Protein AF-A0A832U6X0-F1 (afdb_monomer_lite)

Secondary structure (DSSP, 8-state):
-HHHHHHHHHHHHHHHHHHHHHHHHHHHHHTTSEEESHHHHHHHHHTT-EEEEEEEGGGTTSHHHHHHHHHHHHTTPEEEEEPTTSHHHHHHHTTTSEEEEESS--TT-

Foldseek 3Di:
DPPVVVVVVVVVVLLVVLLVVLVVQVVCVVVLQKDADQVVLVVLLVVLFFAAKEAEPVCCPPPSVVVSVVSCVVSVHHYHYHYCPDDSQVVNVVRPGMMTGTNDHDPVD

Radius of gyration: 14.6 Å; chains: 1; bounding box: 43×24×40 Å

pLDDT: mean 92.9, std 6.37, range [59.56, 98.0]

Structure (mmCIF, N/CA/C/O backbone):
data_AF-A0A832U6X0-F1
#
_entry.id   AF-A0A832U6X0-F1
#
loop_
_atom_site.group_PDB
_atom_site.id
_atom_site.type_symbol
_atom_site.label_atom_id
_atom_site.label_alt_id
_atom_site.label_comp_id
_atom_site.label_asym_id
_atom_site.label_entity_id
_atom_site.label_seq_id
_atom_site.pdbx_PDB_ins_code
_atom_site.Cartn_x
_atom_site.Cartn_y
_atom_site.Cartn_z
_atom_site.occupancy
_atom_site.B_iso_or_equiv
_atom_site.auth_seq_id
_atom_site.auth_comp_id
_atom_site.auth_asym_id
_atom_site.auth_atom_id
_atom_site.pdbx_PDB_model_num
ATOM 1 N N . VAL A 1 1 ? 26.312 -11.778 -25.727 1.00 59.56 1 VAL A N 1
ATOM 2 C CA . VAL A 1 1 ? 25.120 -11.155 -26.362 1.00 59.56 1 VAL A CA 1
ATOM 3 C C . VAL A 1 1 ? 23.787 -11.534 -25.691 1.00 59.56 1 VAL A C 1
ATOM 5 O O . VAL A 1 1 ? 22.930 -10.674 -25.597 1.00 59.56 1 VAL A O 1
ATOM 8 N N . LYS A 1 2 ? 23.588 -12.754 -25.153 1.00 65.06 2 LYS A N 1
ATOM 9 C CA . LYS A 1 2 ? 22.274 -13.199 -24.621 1.00 65.06 2 LYS A CA 1
ATOM 10 C C . LYS A 1 2 ? 21.839 -12.643 -23.243 1.00 65.06 2 LYS A C 1
ATOM 12 O O . LYS A 1 2 ? 20.649 -12.657 -22.959 1.00 65.06 2 LYS A O 1
ATOM 17 N N . ARG A 1 3 ? 22.757 -12.148 -22.395 1.00 73.81 3 ARG A N 1
ATOM 18 C CA . ARG A 1 3 ? 22.438 -11.748 -21.003 1.00 73.81 3 ARG A CA 1
ATOM 19 C C . ARG A 1 3 ? 21.609 -10.458 -20.900 1.00 73.81 3 ARG A C 1
ATOM 21 O O . ARG A 1 3 ? 20.613 -10.444 -20.191 1.00 73.81 3 ARG A O 1
ATOM 28 N N . GLY A 1 4 ? 21.949 -9.430 -21.682 1.00 82.38 4 GLY A N 1
ATOM 29 C CA . GLY A 1 4 ? 21.280 -8.123 -21.600 1.00 82.38 4 GLY A CA 1
ATOM 30 C C . GLY A 1 4 ? 19.815 -8.125 -22.055 1.00 82.38 4 GLY A C 1
ATOM 31 O O . GLY A 1 4 ? 19.003 -7.377 -21.524 1.00 82.38 4 GLY A O 1
ATOM 32 N N . ILE A 1 5 ? 19.446 -8.997 -23.001 1.00 88.25 5 ILE A N 1
ATOM 33 C CA . ILE A 1 5 ? 18.050 -9.140 -23.453 1.00 88.25 5 ILE A CA 1
ATOM 34 C C . ILE A 1 5 ? 17.198 -9.786 -22.353 1.00 88.25 5 ILE A C 1
ATOM 36 O O . ILE A 1 5 ? 16.073 -9.356 -22.115 1.00 88.25 5 ILE A O 1
ATOM 40 N N . LEU A 1 6 ? 17.749 -10.789 -21.660 1.00 88.00 6 LEU A N 1
ATOM 41 C CA . LEU A 1 6 ? 17.066 -11.456 -20.554 1.00 88.00 6 LEU A CA 1
ATOM 42 C C . LEU A 1 6 ? 16.876 -10.514 -19.358 1.00 88.00 6 LEU A C 1
ATOM 44 O O . LEU A 1 6 ? 15.777 -10.438 -18.818 1.00 88.00 6 LEU A O 1
ATOM 48 N N . GLU A 1 7 ? 17.921 -9.773 -18.980 1.00 86.88 7 GLU A N 1
ATOM 49 C CA . GLU A 1 7 ? 17.862 -8.769 -17.907 1.00 86.88 7 GLU A CA 1
ATOM 50 C C . GLU A 1 7 ? 16.795 -7.702 -18.206 1.00 86.88 7 GLU A C 1
ATOM 52 O O . GLU A 1 7 ? 15.985 -7.370 -17.340 1.00 86.88 7 GLU A O 1
ATOM 57 N N . LYS A 1 8 ? 16.733 -7.218 -19.455 1.00 88.38 8 LYS A N 1
ATOM 58 C CA . LYS A 1 8 ? 15.710 -6.260 -19.885 1.00 88.38 8 LYS A CA 1
ATOM 59 C C . LYS A 1 8 ? 14.297 -6.847 -19.807 1.00 88.38 8 LYS A C 1
ATOM 61 O O . LYS A 1 8 ? 13.426 -6.225 -19.214 1.00 88.38 8 LYS A O 1
ATOM 66 N N . ALA A 1 9 ? 14.083 -8.054 -20.330 1.00 91.38 9 ALA A N 1
ATOM 67 C CA . ALA A 1 9 ? 12.770 -8.699 -20.303 1.00 91.38 9 ALA A CA 1
ATOM 68 C C . ALA A 1 9 ? 12.256 -8.931 -18.870 1.00 91.38 9 ALA A C 1
ATOM 70 O O . ALA A 1 9 ? 11.073 -8.745 -18.595 1.00 91.38 9 ALA A O 1
ATOM 71 N N . GLN A 1 10 ? 13.143 -9.297 -17.939 1.00 90.50 10 GLN A N 1
ATOM 72 C CA . GLN A 1 10 ? 12.787 -9.435 -16.523 1.00 90.50 10 GLN A CA 1
ATOM 73 C C . GLN A 1 10 ? 12.411 -8.095 -15.885 1.00 90.50 10 GLN A C 1
ATOM 75 O O . GLN A 1 10 ? 11.462 -8.039 -15.102 1.00 90.50 10 GLN A O 1
ATOM 80 N N . LYS A 1 11 ? 13.138 -7.020 -16.214 1.00 89.56 11 LYS A N 1
ATOM 81 C CA . LYS A 1 11 ? 12.813 -5.669 -15.745 1.00 89.56 11 LYS A CA 1
ATOM 82 C C . LYS A 1 11 ? 11.447 -5.221 -16.266 1.00 89.56 11 LYS A C 1
ATOM 84 O O . LYS A 1 11 ? 10.626 -4.774 -15.472 1.00 89.56 11 LYS A O 1
ATOM 89 N N . ASP A 1 12 ? 11.192 -5.397 -17.558 1.00 92.19 12 ASP A N 1
ATOM 90 C CA . ASP A 1 12 ? 9.925 -5.012 -18.187 1.00 92.19 12 ASP A CA 1
ATOM 91 C C . ASP A 1 12 ? 8.743 -5.782 -17.568 1.00 92.19 12 ASP A C 1
ATOM 93 O O . ASP A 1 12 ? 7.711 -5.189 -17.247 1.00 92.19 12 ASP A O 1
ATOM 97 N N . LEU A 1 13 ? 8.917 -7.084 -17.301 1.00 94.06 13 LEU A N 1
ATOM 98 C CA . LEU A 1 13 ? 7.918 -7.892 -16.597 1.00 94.06 13 LEU A CA 1
ATOM 99 C C . LEU A 1 13 ? 7.648 -7.364 -15.182 1.00 94.06 13 LEU A C 1
ATOM 101 O O . LEU A 1 13 ? 6.491 -7.239 -14.789 1.00 94.06 13 LEU A O 1
ATOM 105 N N . ARG A 1 14 ? 8.697 -7.035 -14.418 1.00 93.00 14 ARG A N 1
ATOM 106 C CA . ARG A 1 14 ? 8.549 -6.496 -13.059 1.00 93.00 14 ARG A CA 1
ATOM 107 C C . ARG A 1 14 ? 7.761 -5.186 -13.059 1.00 93.00 14 ARG A C 1
ATOM 109 O O . ARG A 1 14 ? 6.778 -5.081 -12.335 1.00 93.00 14 ARG A O 1
ATOM 116 N N . ILE A 1 15 ? 8.143 -4.236 -13.913 1.00 94.69 15 ILE A N 1
ATOM 117 C CA . ILE A 1 15 ? 7.456 -2.940 -14.038 1.00 94.69 15 ILE A CA 1
ATOM 118 C C . ILE A 1 15 ? 5.981 -3.152 -14.399 1.00 94.69 15 ILE A C 1
ATOM 120 O O . ILE A 1 15 ? 5.105 -2.475 -13.860 1.00 94.69 15 ILE A O 1
ATOM 124 N N . SER A 1 16 ? 5.686 -4.112 -15.279 1.00 95.88 16 SER A N 1
ATOM 125 C CA . SER A 1 16 ? 4.311 -4.449 -15.657 1.00 95.88 16 SER A CA 1
ATOM 126 C C . SER A 1 16 ? 3.492 -4.995 -14.479 1.00 95.88 16 SER A C 1
ATOM 128 O O . SER A 1 16 ? 2.349 -4.572 -14.287 1.00 95.88 16 SER A O 1
ATOM 130 N N . LEU A 1 17 ? 4.070 -5.874 -13.653 1.00 95.12 17 LEU A N 1
ATOM 131 C CA . LEU A 1 17 ? 3.415 -6.406 -12.452 1.00 95.12 17 LEU A CA 1
ATOM 132 C C . LEU A 1 17 ? 3.158 -5.314 -11.407 1.00 95.12 17 LEU A C 1
ATOM 134 O O . LEU A 1 17 ? 2.049 -5.222 -10.881 1.00 95.12 17 LEU A O 1
ATOM 138 N N . GLU A 1 18 ? 4.154 -4.468 -11.146 1.00 96.12 18 GLU A N 1
ATOM 139 C CA . GLU A 1 18 ? 4.044 -3.345 -10.210 1.00 96.12 18 GLU A CA 1
ATOM 140 C C . GLU A 1 18 ? 2.984 -2.335 -10.670 1.00 96.12 18 GLU A C 1
ATOM 142 O O . GLU A 1 18 ? 2.131 -1.920 -9.886 1.00 96.12 18 GLU A O 1
ATOM 147 N N . THR A 1 19 ? 2.971 -2.004 -11.964 1.00 96.25 19 THR A N 1
ATOM 148 C CA . THR A 1 19 ? 1.954 -1.124 -12.563 1.00 96.25 19 THR A CA 1
ATOM 149 C C . THR A 1 19 ? 0.556 -1.708 -12.405 1.00 96.25 19 THR A C 1
ATOM 151 O O . THR A 1 19 ? -0.341 -1.020 -11.925 1.00 96.25 19 THR A O 1
ATOM 154 N N . SER A 1 20 ? 0.392 -2.997 -12.710 1.00 96.75 20 SER A N 1
ATOM 155 C CA . SER A 1 20 ? -0.896 -3.683 -12.575 1.00 96.75 20 SER A CA 1
ATOM 156 C C . SER A 1 20 ? -1.382 -3.710 -11.122 1.00 96.75 20 SER A C 1
ATOM 158 O O . SER A 1 20 ? -2.579 -3.614 -10.869 1.00 96.75 20 SER A O 1
ATOM 160 N N . ALA A 1 21 ? -0.477 -3.869 -10.149 1.00 97.12 21 ALA A N 1
ATOM 161 C CA . ALA A 1 21 ? -0.830 -3.839 -8.731 1.00 97.12 21 ALA A CA 1
ATOM 162 C C . ALA A 1 21 ? -1.333 -2.452 -8.311 1.00 97.12 21 ALA A C 1
ATOM 164 O O . ALA A 1 21 ? -2.379 -2.344 -7.671 1.00 97.12 21 ALA A O 1
ATOM 165 N N . VAL A 1 22 ? -0.628 -1.395 -8.721 1.00 97.25 22 VAL A N 1
ATOM 166 C CA . VAL A 1 22 ? -1.038 -0.014 -8.442 1.00 97.25 22 VAL A CA 1
ATOM 167 C C . VAL A 1 22 ? -2.388 0.293 -9.091 1.00 97.25 22 VAL A C 1
ATOM 169 O O . VAL A 1 22 ? -3.261 0.842 -8.431 1.00 97.25 22 VAL A O 1
ATOM 172 N N . GLU A 1 23 ? -2.619 -0.106 -10.340 1.00 97.00 23 GLU A N 1
ATOM 173 C CA . GLU A 1 23 ? -3.914 0.095 -11.006 1.00 97.00 23 GLU A CA 1
ATOM 174 C C . GLU A 1 23 ? -5.066 -0.587 -10.256 1.00 97.00 23 GLU A C 1
ATOM 176 O O . GLU A 1 23 ? -6.077 0.062 -9.984 1.00 97.00 23 GLU A O 1
ATOM 181 N N . ARG A 1 24 ? -4.882 -1.841 -9.814 1.00 97.38 24 ARG A N 1
ATOM 182 C CA . ARG A 1 24 ? -5.875 -2.535 -8.974 1.00 97.38 24 ARG A CA 1
ATOM 183 C C . ARG A 1 24 ? -6.156 -1.797 -7.668 1.00 97.38 24 ARG A C 1
ATOM 185 O O . ARG A 1 24 ? -7.309 -1.736 -7.252 1.00 97.38 24 ARG A O 1
ATOM 192 N N . LEU A 1 25 ? -5.134 -1.227 -7.027 1.00 97.56 25 LEU A N 1
ATOM 193 C CA . LEU A 1 25 ? -5.319 -0.424 -5.818 1.00 97.56 25 LEU A CA 1
ATOM 194 C C . LEU A 1 25 ? -6.189 0.809 -6.099 1.00 97.56 25 LEU A C 1
ATOM 196 O O . LEU A 1 25 ? -7.138 1.056 -5.360 1.00 97.56 25 LEU A O 1
ATOM 200 N N . PHE A 1 26 ? -5.900 1.564 -7.161 1.00 96.38 26 PHE A N 1
ATOM 201 C CA . PHE A 1 26 ? -6.684 2.752 -7.521 1.00 96.38 26 PHE A CA 1
ATOM 202 C C . PHE A 1 26 ? -8.135 2.401 -7.870 1.00 96.38 26 PHE A C 1
ATOM 204 O O . PHE A 1 26 ? -9.056 3.083 -7.419 1.00 96.38 26 PHE A O 1
ATOM 211 N N . GLU A 1 27 ? -8.360 1.315 -8.612 1.00 96.56 27 GLU A N 1
ATOM 212 C CA . GLU A 1 27 ? -9.712 0.800 -8.848 1.00 96.56 27 GLU A CA 1
ATOM 213 C C . GLU A 1 27 ? -10.412 0.397 -7.546 1.00 96.56 27 GLU A C 1
ATOM 215 O O . GLU A 1 27 ? -11.595 0.689 -7.365 1.00 96.56 27 GLU A O 1
ATOM 220 N N . GLY A 1 28 ? -9.682 -0.252 -6.636 1.00 95.69 28 GLY A N 1
ATOM 221 C CA . GLY A 1 28 ? -10.172 -0.637 -5.319 1.00 95.69 28 GLY A CA 1
ATOM 222 C C . GLY A 1 28 ? -10.609 0.573 -4.502 1.00 95.69 28 GLY A C 1
ATOM 223 O O . GLY A 1 28 ? -11.711 0.570 -3.963 1.00 95.69 28 GLY A O 1
ATOM 224 N N . ILE A 1 29 ? -9.811 1.642 -4.472 1.00 94.81 29 ILE A N 1
ATOM 225 C CA . ILE A 1 29 ? -10.153 2.892 -3.775 1.00 94.81 29 ILE A CA 1
ATOM 226 C C . ILE A 1 29 ? -11.476 3.464 -4.302 1.00 94.81 29 ILE A C 1
ATOM 228 O O . ILE A 1 29 ? -12.360 3.787 -3.516 1.00 94.81 29 ILE A O 1
ATOM 232 N N . ILE A 1 30 ? -11.668 3.512 -5.624 1.00 94.69 30 ILE A N 1
ATOM 233 C CA . ILE A 1 30 ? -12.916 4.007 -6.236 1.00 94.69 30 ILE A CA 1
ATOM 234 C C . ILE A 1 30 ? -14.129 3.145 -5.834 1.00 94.69 30 ILE A C 1
ATOM 236 O O . ILE A 1 30 ? -15.245 3.650 -5.722 1.00 94.69 30 ILE A O 1
ATOM 240 N N . LYS 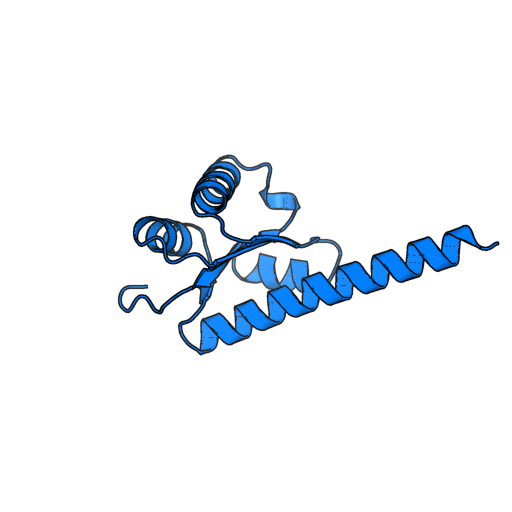A 1 31 ? -13.923 1.842 -5.614 1.00 94.19 31 LYS A N 1
ATOM 241 C CA . LYS A 1 31 ? -14.968 0.880 -5.228 1.00 94.19 31 LYS A CA 1
ATOM 242 C C . LYS A 1 31 ? -15.152 0.741 -3.709 1.00 94.19 31 LYS A C 1
ATOM 244 O O . LYS A 1 31 ? -15.976 -0.080 -3.291 1.00 94.19 31 LYS A O 1
ATOM 249 N N . ASN A 1 32 ? -14.433 1.517 -2.891 1.00 92.81 32 ASN A N 1
ATOM 250 C CA . ASN A 1 32 ? -14.340 1.358 -1.429 1.00 92.81 32 ASN A CA 1
ATOM 251 C C . ASN A 1 32 ? -13.836 -0.037 -0.999 1.00 92.81 32 ASN A C 1
ATO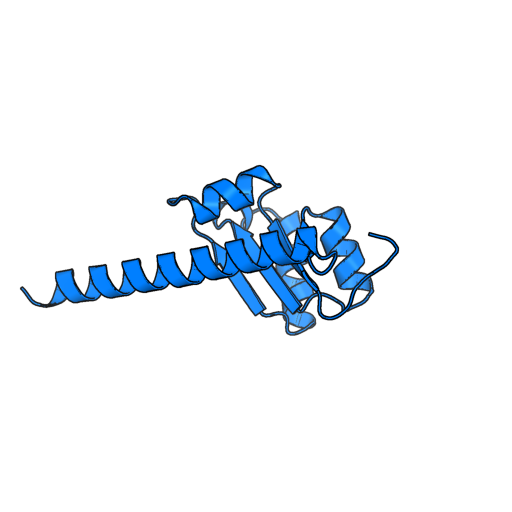M 253 O O . ASN A 1 32 ? -14.261 -0.600 0.007 1.00 92.81 32 ASN A O 1
ATOM 257 N N . GLU A 1 33 ? -12.958 -0.624 -1.807 1.00 95.88 33 GLU A N 1
ATOM 258 C CA . GLU A 1 33 ? -12.280 -1.912 -1.597 1.00 95.88 33 GLU A CA 1
ATOM 259 C C . GLU A 1 33 ? -10.770 -1.729 -1.388 1.00 95.88 33 GLU A C 1
ATOM 261 O O . GLU A 1 33 ? -10.034 -2.699 -1.236 1.00 95.88 33 GLU A O 1
ATOM 266 N N . GLY A 1 34 ? -10.289 -0.487 -1.383 1.00 96.44 34 GLY A N 1
ATOM 267 C CA . GLY A 1 34 ? -8.900 -0.141 -1.131 1.00 96.44 34 GLY A CA 1
ATOM 268 C C . GLY A 1 34 ? -8.796 1.146 -0.328 1.00 96.44 34 GLY A C 1
ATOM 269 O O . GLY A 1 34 ? -9.674 2.003 -0.393 1.00 96.44 34 GLY A O 1
ATOM 270 N N . VAL A 1 35 ? -7.715 1.272 0.429 1.00 96.69 35 VAL A N 1
ATOM 271 C CA . VAL A 1 35 ? -7.424 2.423 1.288 1.00 96.69 35 VAL A CA 1
ATOM 272 C C . VAL A 1 35 ? -5.982 2.869 1.095 1.00 96.69 35 VAL A C 1
ATOM 274 O O . VAL A 1 35 ? -5.132 2.088 0.666 1.00 96.69 35 VAL A O 1
ATOM 277 N N . TYR A 1 36 ? -5.692 4.128 1.404 1.00 95.75 36 TYR A N 1
ATOM 278 C CA . TYR A 1 36 ? -4.352 4.696 1.285 1.00 95.75 36 TYR A CA 1
ATOM 279 C C . TYR A 1 36 ? -3.977 5.518 2.515 1.00 95.75 36 TYR A C 1
ATOM 281 O O . TYR A 1 36 ? -4.834 6.035 3.232 1.00 95.75 36 TYR A O 1
ATOM 289 N N . GLY A 1 37 ? -2.671 5.640 2.741 1.00 93.81 37 GLY A N 1
ATOM 290 C CA . GLY A 1 37 ? -2.123 6.333 3.900 1.00 93.81 37 GLY A CA 1
ATOM 291 C C . GLY A 1 37 ? -2.147 5.503 5.186 1.00 93.81 37 GLY A C 1
ATOM 292 O O . GLY A 1 37 ? -2.912 4.557 5.353 1.00 93.81 37 GLY A O 1
ATOM 293 N N . ILE A 1 38 ? -1.278 5.886 6.118 1.00 93.50 38 ILE A N 1
ATOM 294 C CA . ILE A 1 38 ? -0.961 5.105 7.321 1.00 93.50 38 ILE A CA 1
ATOM 295 C C . ILE A 1 38 ? -2.193 4.843 8.190 1.00 93.50 38 ILE A C 1
ATOM 297 O O . ILE A 1 38 ? -2.527 3.690 8.432 1.00 93.50 38 ILE A O 1
ATOM 301 N N . LYS A 1 39 ? -2.921 5.894 8.585 1.00 93.25 39 LYS A N 1
ATOM 302 C CA . LYS A 1 39 ? -4.047 5.777 9.530 1.00 93.25 39 LYS A CA 1
ATOM 303 C C . LYS A 1 39 ? -5.149 4.833 9.046 1.00 93.25 39 LYS A C 1
ATOM 305 O O . LYS A 1 39 ? -5.685 4.051 9.825 1.00 93.25 39 LYS A O 1
ATOM 310 N N . ALA A 1 40 ? -5.500 4.915 7.761 1.00 94.62 40 ALA A N 1
ATOM 311 C CA . ALA A 1 40 ? -6.545 4.075 7.185 1.00 94.62 40 ALA A CA 1
ATOM 312 C C . ALA A 1 40 ? -6.104 2.605 7.118 1.00 94.62 40 ALA A C 1
ATOM 314 O O . ALA A 1 40 ? -6.896 1.705 7.389 1.00 94.62 40 ALA A O 1
ATOM 315 N N . ILE A 1 41 ? -4.826 2.364 6.809 1.00 95.75 41 ILE A N 1
ATOM 316 C CA . ILE A 1 41 ? -4.249 1.018 6.760 1.00 95.75 41 ILE A CA 1
ATOM 317 C C . ILE A 1 41 ? -4.114 0.424 8.162 1.00 95.75 41 ILE A C 1
ATOM 319 O O . ILE A 1 41 ? -4.438 -0.743 8.345 1.00 95.75 41 ILE A O 1
ATOM 323 N N . GLU A 1 42 ? -3.689 1.202 9.158 1.00 95.19 42 GLU A N 1
ATOM 324 C CA . GLU A 1 42 ? -3.636 0.757 10.555 1.00 95.19 42 GLU A CA 1
ATOM 325 C C . GLU A 1 42 ? -5.008 0.295 11.036 1.00 95.19 42 GLU A C 1
ATOM 327 O O . GLU A 1 42 ? -5.139 -0.822 11.531 1.00 95.19 42 GLU A O 1
ATOM 332 N N . LYS A 1 43 ? -6.050 1.094 10.791 1.00 95.00 43 LYS A N 1
ATOM 333 C CA . LYS A 1 43 ? -7.417 0.691 11.114 1.00 95.00 43 LYS A CA 1
ATOM 334 C C . LYS A 1 43 ? -7.827 -0.553 10.317 1.00 95.00 43 LYS A C 1
ATOM 336 O O . LYS A 1 43 ? -8.343 -1.496 10.900 1.00 95.00 43 LYS A O 1
ATOM 341 N N . ALA A 1 44 ? -7.535 -0.642 9.018 1.00 95.94 44 ALA A N 1
ATOM 342 C CA . ALA A 1 44 ? -7.810 -1.857 8.241 1.00 95.94 44 ALA A CA 1
ATOM 343 C C . ALA A 1 44 ? -7.088 -3.111 8.781 1.00 95.94 44 ALA A C 1
ATOM 345 O O . ALA A 1 44 ? -7.650 -4.211 8.738 1.00 95.94 44 ALA A O 1
ATOM 346 N N . LEU A 1 45 ? -5.871 -2.957 9.312 1.00 95.12 45 LEU A N 1
ATOM 347 C CA . LEU A 1 45 ? -5.139 -4.016 10.001 1.00 95.12 45 LEU A CA 1
ATOM 348 C C . LEU A 1 45 ? -5.833 -4.416 11.305 1.00 95.12 45 LEU A C 1
ATOM 350 O O . LEU A 1 45 ? -5.931 -5.608 11.572 1.00 95.12 45 LEU A O 1
ATOM 354 N N . GLU A 1 46 ? -6.377 -3.485 12.088 1.00 94.19 46 GLU A N 1
ATOM 355 C CA . GLU A 1 46 ? -7.136 -3.825 13.305 1.00 94.19 46 GLU A CA 1
ATOM 356 C C . GLU A 1 46 ? -8.334 -4.746 13.014 1.00 94.19 46 GLU A C 1
ATOM 358 O O . GLU A 1 46 ? -8.595 -5.676 13.776 1.00 94.19 46 GLU A O 1
ATOM 363 N N . TYR A 1 47 ? -9.008 -4.567 11.872 1.00 93.25 47 TYR A N 1
ATOM 364 C CA . 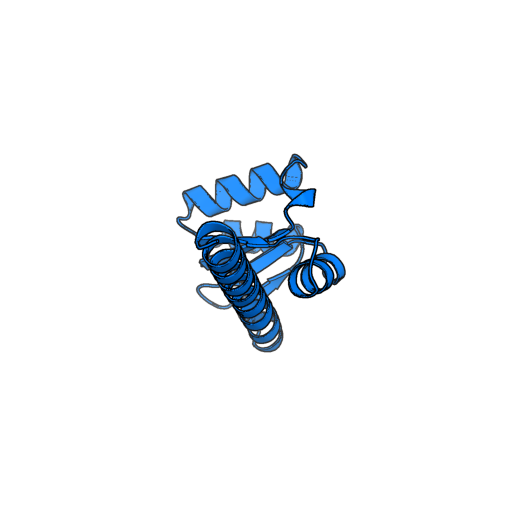TYR A 1 47 ? -10.095 -5.457 11.429 1.00 93.25 47 TYR A CA 1
ATOM 365 C C . TYR A 1 47 ? -9.613 -6.751 10.756 1.00 93.25 47 TYR A C 1
ATOM 367 O O . TYR A 1 47 ? -10.429 -7.601 10.400 1.00 93.25 47 TYR A O 1
ATOM 375 N N . GLY A 1 48 ? -8.309 -6.918 10.524 1.00 94.06 48 GLY A N 1
ATOM 376 C CA . GLY A 1 48 ? -7.784 -8.046 9.754 1.00 94.06 48 GLY A CA 1
ATOM 377 C C . GLY A 1 48 ? -8.189 -8.011 8.276 1.00 94.06 48 GLY A C 1
ATOM 378 O O . GLY A 1 48 ? -8.244 -9.053 7.615 1.00 94.06 48 GLY A O 1
ATOM 379 N N . ALA A 1 49 ? -8.518 -6.829 7.752 1.00 95.62 49 ALA A N 1
ATOM 380 C CA . ALA A 1 49 ? -9.103 -6.669 6.429 1.00 95.62 49 ALA A CA 1
ATOM 381 C C . ALA A 1 49 ? -8.059 -6.514 5.319 1.00 95.62 49 ALA A C 1
ATOM 383 O O . ALA A 1 49 ? -8.436 -6.516 4.157 1.00 95.62 49 ALA A O 1
ATOM 384 N N . VAL A 1 50 ? -6.765 -6.388 5.617 1.00 97.38 50 VAL A N 1
ATOM 385 C CA . VAL A 1 50 ? -5.746 -6.148 4.581 1.00 97.38 50 VAL A CA 1
ATOM 386 C C . VAL A 1 50 ? -5.459 -7.426 3.783 1.00 97.38 50 VAL A C 1
ATOM 388 O O . VAL A 1 50 ? -5.003 -8.426 4.332 1.00 97.38 50 VAL A O 1
ATOM 391 N N . ASN A 1 51 ? -5.723 -7.398 2.473 1.00 97.12 51 ASN A N 1
ATOM 392 C CA . ASN A 1 51 ? -5.434 -8.493 1.542 1.00 97.12 51 ASN A CA 1
ATOM 393 C C . ASN A 1 51 ? -4.069 -8.330 0.864 1.00 97.12 51 ASN A C 1
ATOM 395 O O . ASN A 1 51 ? -3.244 -9.243 0.875 1.00 97.12 51 ASN A O 1
ATOM 399 N N . GLU A 1 52 ? -3.839 -7.158 0.276 1.00 97.81 52 GLU A N 1
ATOM 400 C CA . GLU A 1 52 ? -2.589 -6.795 -0.394 1.00 97.81 52 GLU A CA 1
ATOM 401 C C . GLU A 1 52 ? -2.129 -5.444 0.151 1.00 97.81 52 GLU A C 1
ATOM 403 O O . GLU A 1 52 ? -2.933 -4.519 0.226 1.00 97.81 52 GLU A O 1
ATOM 408 N N . LEU A 1 53 ? -0.853 -5.317 0.510 1.00 97.88 53 LEU A N 1
ATOM 409 C CA . LEU A 1 53 ? -0.217 -4.052 0.867 1.00 97.88 53 LEU A CA 1
ATOM 410 C C . LEU A 1 53 ? 0.714 -3.638 -0.269 1.00 97.88 53 LEU A C 1
ATOM 412 O O . LEU A 1 53 ? 1.523 -4.438 -0.734 1.00 97.88 53 LEU A O 1
ATOM 416 N N . LEU A 1 54 ? 0.628 -2.387 -0.695 1.00 98.00 54 LEU A N 1
ATOM 417 C CA . LEU A 1 54 ? 1.519 -1.781 -1.668 1.00 98.00 54 LEU A CA 1
ATOM 418 C C . LEU A 1 54 ? 2.307 -0.676 -0.976 1.00 98.00 54 LEU A C 1
ATOM 420 O O . LEU A 1 54 ? 1.717 0.201 -0.347 1.00 98.00 54 LEU A O 1
ATOM 424 N N . ILE A 1 55 ? 3.628 -0.694 -1.115 1.00 97.25 55 ILE A N 1
ATOM 425 C CA . ILE A 1 55 ? 4.519 0.301 -0.515 1.00 97.25 55 ILE A CA 1
ATOM 426 C C . ILE A 1 55 ? 5.609 0.707 -1.501 1.00 97.25 55 ILE A C 1
ATOM 428 O O . ILE A 1 55 ? 6.179 -0.138 -2.190 1.00 97.25 55 ILE A O 1
ATOM 432 N N . VAL A 1 56 ? 5.919 2.003 -1.560 1.00 96.94 56 VAL A N 1
ATOM 433 C CA . VAL A 1 56 ? 7.052 2.485 -2.357 1.00 96.94 56 VAL A CA 1
ATOM 434 C C . VAL A 1 56 ? 8.370 2.153 -1.653 1.00 96.94 56 VAL A C 1
ATOM 436 O O . VAL A 1 56 ? 8.525 2.388 -0.453 1.00 96.94 56 VAL A O 1
ATOM 439 N N . ASP A 1 57 ? 9.336 1.639 -2.410 1.00 94.56 57 ASP A N 1
ATOM 440 C CA . ASP A 1 57 ? 10.653 1.204 -1.931 1.00 94.56 57 ASP A CA 1
ATOM 441 C C . ASP A 1 57 ? 11.365 2.201 -0.994 1.00 94.56 57 ASP A C 1
ATOM 443 O O . ASP A 1 57 ? 11.933 1.809 0.028 1.00 94.56 57 ASP A O 1
ATOM 447 N N . GLN A 1 58 ? 11.293 3.498 -1.289 1.00 91.94 58 GLN A N 1
ATOM 448 C CA . GLN A 1 58 ? 11.908 4.551 -0.481 1.00 91.94 58 GLN A CA 1
ATOM 449 C C . GLN A 1 58 ? 11.346 4.663 0.947 1.00 91.94 58 GLN A C 1
ATOM 451 O O . GLN A 1 58 ? 12.055 5.135 1.840 1.00 91.94 58 GLN A O 1
ATOM 456 N N . PHE A 1 59 ? 10.104 4.224 1.184 1.00 90.88 59 PHE A N 1
ATOM 457 C CA . PHE A 1 59 ? 9.443 4.324 2.487 1.00 90.88 59 PHE A CA 1
ATOM 458 C C . PHE A 1 59 ? 9.640 3.099 3.375 1.00 90.88 59 PHE A C 1
ATOM 460 O O . PHE A 1 59 ? 9.477 3.223 4.583 1.00 90.88 59 PHE A O 1
ATOM 467 N N . LEU A 1 60 ? 10.107 1.967 2.836 1.00 88.12 60 LEU A N 1
ATOM 468 C CA . LEU A 1 60 ? 10.371 0.746 3.615 1.00 88.12 60 LEU A CA 1
ATOM 469 C C . LEU A 1 60 ? 11.314 0.954 4.807 1.00 88.12 60 LEU A C 1
ATOM 471 O O . LEU A 1 60 ? 11.233 0.224 5.783 1.00 88.12 60 LEU A O 1
ATOM 475 N N . ARG A 1 61 ? 12.231 1.924 4.720 1.00 85.88 61 ARG A N 1
ATOM 476 C CA . ARG A 1 61 ? 13.237 2.194 5.764 1.00 85.88 61 ARG A CA 1
ATOM 477 C C . ARG A 1 61 ? 12.739 3.098 6.891 1.00 85.88 61 ARG A C 1
ATOM 479 O O . ARG A 1 61 ? 13.499 3.395 7.807 1.00 85.88 61 ARG A O 1
ATOM 486 N N . LYS A 1 62 ? 11.511 3.603 6.799 1.00 91.50 62 LYS A N 1
ATOM 487 C CA . LYS A 1 62 ? 10.910 4.438 7.838 1.00 91.50 62 LYS A CA 1
ATOM 488 C C . LYS A 1 62 ? 10.197 3.542 8.847 1.00 91.50 62 LYS A C 1
ATOM 490 O O . LYS A 1 62 ? 9.392 2.705 8.450 1.00 91.50 62 LYS A O 1
ATOM 495 N N . THR A 1 63 ? 10.441 3.776 10.135 1.00 90.19 63 THR A N 1
ATOM 496 C CA . THR A 1 63 ? 9.924 2.953 11.243 1.00 90.19 63 THR A CA 1
ATOM 497 C C . THR A 1 63 ? 8.410 2.733 11.176 1.00 90.19 63 THR A C 1
ATOM 499 O O . THR A 1 63 ? 7.950 1.606 11.300 1.00 90.19 63 THR A O 1
ATOM 502 N N . GLU A 1 64 ? 7.633 3.781 10.885 1.00 89.25 64 GLU A N 1
ATOM 503 C CA . GLU A 1 64 ? 6.166 3.693 10.775 1.00 89.25 64 GLU A CA 1
ATOM 504 C C . GLU A 1 64 ? 5.702 2.710 9.676 1.00 89.25 64 GLU A C 1
ATOM 506 O O . GLU A 1 64 ? 4.745 1.961 9.856 1.00 89.25 64 GLU A O 1
ATOM 511 N N . PHE A 1 65 ? 6.408 2.657 8.544 1.00 92.38 65 PHE A N 1
ATOM 512 C CA . PHE A 1 65 ? 6.072 1.773 7.427 1.00 92.38 65 PHE A CA 1
ATOM 513 C C . PHE A 1 65 ? 6.553 0.339 7.670 1.00 92.38 65 PHE A C 1
ATOM 515 O O . PHE A 1 65 ? 5.918 -0.612 7.209 1.00 92.38 65 PHE A O 1
ATOM 522 N N . GLU A 1 66 ? 7.663 0.178 8.389 1.00 93.19 66 GLU A N 1
ATOM 523 C CA . GLU A 1 66 ? 8.197 -1.122 8.793 1.00 93.19 66 GLU A CA 1
ATOM 524 C C . GLU A 1 66 ? 7.208 -1.855 9.710 1.00 93.19 66 GLU A C 1
ATOM 526 O O . GLU A 1 66 ? 6.854 -3.002 9.434 1.00 93.19 66 GLU A O 1
ATOM 531 N N . GLU A 1 67 ? 6.659 -1.165 10.715 1.00 93.56 67 GLU A N 1
ATOM 532 C CA . GLU A 1 67 ? 5.648 -1.730 11.618 1.00 93.56 67 GLU A CA 1
ATOM 533 C C . GLU A 1 67 ? 4.377 -2.174 10.876 1.00 93.56 67 GLU A C 1
ATOM 535 O O . GLU A 1 67 ? 3.864 -3.270 11.111 1.00 93.56 67 GLU A O 1
ATOM 540 N N . ILE A 1 68 ? 3.871 -1.354 9.948 1.00 95.44 68 ILE A N 1
ATOM 541 C CA . ILE A 1 68 ? 2.696 -1.692 9.124 1.00 95.44 68 ILE A CA 1
ATOM 542 C C . ILE A 1 68 ? 2.981 -2.903 8.236 1.00 95.44 68 ILE A C 1
ATOM 544 O O . ILE A 1 68 ? 2.128 -3.783 8.081 1.00 95.44 68 ILE A O 1
ATOM 548 N N . THR A 1 69 ? 4.176 -2.956 7.646 1.00 95.12 69 THR A N 1
ATOM 549 C CA . THR A 1 69 ? 4.588 -4.059 6.773 1.00 95.12 69 THR A CA 1
ATOM 550 C C . THR A 1 69 ? 4.654 -5.369 7.551 1.00 95.12 69 THR A C 1
ATOM 552 O O . THR A 1 69 ? 4.170 -6.391 7.059 1.00 95.12 69 THR A O 1
ATOM 555 N N . GLU A 1 70 ? 5.191 -5.346 8.772 1.00 94.81 70 GLU A N 1
ATOM 556 C CA . GLU A 1 70 ? 5.283 -6.541 9.609 1.00 94.81 70 GLU A CA 1
ATOM 557 C C . GLU A 1 70 ? 3.904 -7.017 10.078 1.00 94.81 70 GLU A C 1
ATOM 559 O O . GLU A 1 70 ? 3.552 -8.174 9.857 1.00 94.81 70 GLU A O 1
ATOM 564 N N . LYS A 1 71 ? 3.046 -6.115 10.576 1.00 95.56 71 LYS A N 1
ATOM 565 C CA . LYS A 1 71 ? 1.648 -6.447 10.922 1.00 95.56 71 LYS A CA 1
ATOM 566 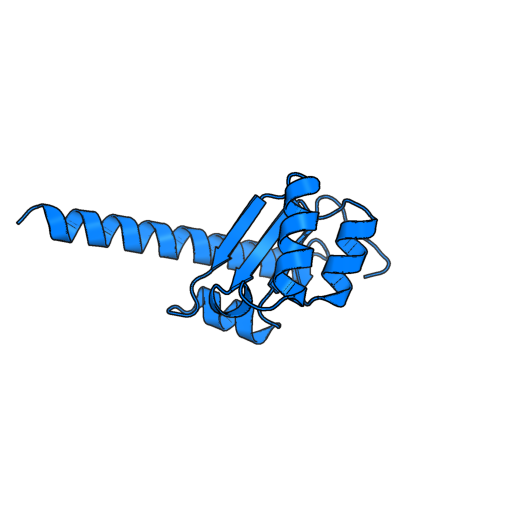C C . LYS A 1 71 ? 0.881 -7.032 9.730 1.00 95.56 71 LYS A C 1
ATOM 568 O O . LYS A 1 71 ? 0.129 -7.996 9.865 1.00 95.56 71 LYS A O 1
ATOM 573 N N . SER A 1 72 ? 1.090 -6.483 8.533 1.00 96.25 72 SER A N 1
ATOM 574 C CA . SER A 1 72 ? 0.478 -7.002 7.301 1.00 96.25 72 SER A CA 1
ATOM 575 C C . SER A 1 72 ? 0.968 -8.420 6.977 1.00 96.25 72 SER A C 1
ATOM 577 O O . SER A 1 72 ? 0.180 -9.276 6.566 1.00 96.25 72 SER A O 1
ATOM 579 N N . ARG A 1 73 ? 2.258 -8.702 7.202 1.00 94.44 73 ARG A N 1
ATOM 580 C CA . ARG A 1 73 ? 2.853 -10.034 7.027 1.00 94.44 73 ARG A CA 1
ATOM 581 C C . ARG A 1 73 ? 2.278 -11.046 8.014 1.00 94.44 73 ARG A C 1
ATOM 583 O O . ARG A 1 73 ? 1.937 -12.153 7.594 1.00 94.44 73 ARG A O 1
ATOM 590 N N . GLU A 1 74 ? 2.121 -10.673 9.282 1.00 95.25 74 GLU A N 1
ATOM 591 C CA . GLU A 1 74 ? 1.480 -11.511 10.308 1.00 95.25 74 GLU A CA 1
ATOM 592 C C . GLU A 1 74 ? 0.057 -11.915 9.897 1.00 95.25 74 GLU A C 1
ATOM 594 O O . GLU A 1 74 ? -0.361 -13.060 10.082 1.00 95.25 74 GLU A O 1
ATOM 599 N N . GLN A 1 75 ? -0.662 -11.007 9.232 1.00 93.75 75 GLN A N 1
ATOM 600 C CA . GLN A 1 75 ? -1.992 -11.264 8.680 1.00 93.75 75 GLN A CA 1
ATOM 601 C C . GLN A 1 75 ? -1.992 -12.016 7.350 1.00 93.75 75 GLN A C 1
ATOM 603 O O . GLN A 1 75 ? -3.062 -12.223 6.781 1.00 93.75 75 GLN A O 1
ATOM 608 N N . ARG A 1 76 ? -0.833 -12.453 6.845 1.00 94.75 76 ARG A N 1
ATOM 609 C CA . ARG A 1 76 ? -0.674 -13.126 5.544 1.00 94.75 76 ARG A CA 1
ATOM 610 C C . ARG A 1 76 ? -1.130 -12.273 4.357 1.00 94.75 76 ARG A C 1
ATOM 612 O O . ARG A 1 76 ? -1.609 -12.815 3.361 1.00 94.75 76 ARG A O 1
ATOM 619 N N . ALA A 1 77 ? -1.013 -10.951 4.461 1.00 96.75 77 ALA A N 1
ATOM 620 C CA . ALA A 1 77 ? -1.221 -10.077 3.317 1.00 96.75 77 ALA A CA 1
ATOM 621 C C . ALA A 1 77 ? -0.085 -10.243 2.297 1.00 96.75 77 ALA A C 1
ATOM 623 O O . ALA A 1 77 ? 1.070 -10.503 2.652 1.00 96.75 77 ALA A O 1
ATOM 624 N N . ILE A 1 78 ? -0.408 -10.073 1.017 1.00 96.38 78 ILE A N 1
ATOM 625 C CA . ILE A 1 78 ? 0.591 -10.043 -0.054 1.00 96.38 78 ILE A CA 1
ATOM 626 C C . ILE A 1 78 ? 1.237 -8.659 -0.054 1.00 96.38 78 ILE A C 1
ATOM 628 O O . ILE A 1 78 ? 0.537 -7.659 -0.178 1.00 96.38 78 ILE A O 1
ATOM 632 N N . ILE A 1 79 ? 2.561 -8.590 0.074 1.00 96.38 79 ILE A N 1
ATOM 633 C CA . ILE A 1 79 ? 3.290 -7.317 0.078 1.00 96.38 79 ILE A CA 1
ATOM 634 C C . ILE A 1 79 ? 3.898 -7.069 -1.304 1.00 96.38 79 ILE A C 1
ATOM 636 O O . ILE A 1 79 ? 4.729 -7.852 -1.767 1.00 96.38 79 ILE A O 1
ATOM 640 N N . HIS A 1 80 ? 3.523 -5.958 -1.931 1.00 96.62 80 HIS A N 1
ATOM 641 C CA . HIS A 1 80 ? 4.102 -5.464 -3.176 1.00 96.62 80 HIS A CA 1
ATOM 642 C C . HIS A 1 80 ? 4.986 -4.259 -2.883 1.00 96.62 80 HIS A C 1
ATOM 644 O O . HIS A 1 80 ? 4.522 -3.233 -2.385 1.00 96.62 80 HIS A O 1
ATOM 650 N N . VAL A 1 81 ? 6.265 -4.380 -3.222 1.00 95.81 81 VAL A N 1
ATOM 651 C CA . VAL A 1 81 ? 7.195 -3.253 -3.192 1.00 95.81 81 VAL A CA 1
ATOM 652 C C . VAL A 1 81 ? 7.214 -2.635 -4.579 1.00 95.81 81 VAL A C 1
ATOM 654 O O . VAL A 1 81 ? 7.531 -3.320 -5.547 1.00 95.81 81 VAL A O 1
ATOM 657 N N . ILE A 1 82 ? 6.855 -1.359 -4.658 1.00 97.00 82 ILE A N 1
ATOM 658 C CA . ILE A 1 82 ? 6.759 -0.608 -5.906 1.00 97.00 82 ILE A CA 1
ATOM 659 C C . ILE A 1 82 ? 7.976 0.303 -6.017 1.00 97.00 82 ILE A C 1
ATOM 661 O O . ILE A 1 82 ? 8.275 1.064 -5.094 1.00 97.00 82 ILE A O 1
ATOM 665 N N . SER A 1 83 ? 8.686 0.243 -7.138 1.00 95.25 83 SER A N 1
ATOM 666 C CA . SER A 1 83 ? 9.845 1.095 -7.355 1.00 95.25 83 SER A CA 1
ATOM 667 C C . SER A 1 83 ? 9.432 2.538 -7.629 1.00 95.25 83 SER A C 1
ATOM 669 O O . SER A 1 83 ? 8.615 2.818 -8.510 1.00 95.25 83 SER A O 1
ATOM 671 N N . SER A 1 84 ? 10.057 3.476 -6.918 1.00 93.38 84 SER A N 1
ATOM 672 C CA . SER A 1 84 ? 9.928 4.920 -7.169 1.00 93.38 84 SER A CA 1
ATOM 673 C C . SER A 1 84 ? 10.520 5.369 -8.519 1.00 93.38 84 SER A C 1
ATOM 675 O O . SER A 1 84 ? 10.265 6.487 -8.969 1.00 93.38 84 SER A O 1
ATOM 677 N N . GLU A 1 85 ? 11.267 4.504 -9.216 1.00 91.88 85 GLU A N 1
ATOM 678 C CA . GLU A 1 85 ? 11.947 4.839 -10.473 1.00 91.88 85 GLU A CA 1
ATOM 679 C C . GLU A 1 85 ? 11.008 4.940 -11.691 1.00 91.88 85 GLU A C 1
ATOM 681 O O . GLU A 1 85 ? 11.414 5.453 -12.738 1.00 91.88 85 GLU A O 1
ATOM 686 N N . HIS A 1 86 ? 9.758 4.478 -11.587 1.00 91.69 86 HIS A N 1
ATOM 687 C CA . HIS A 1 86 ? 8.788 4.512 -12.686 1.00 91.69 86 HIS A CA 1
ATOM 688 C C . HIS A 1 86 ? 7.417 5.053 -12.272 1.00 91.69 86 HIS A C 1
ATOM 690 O O . HIS A 1 86 ? 7.127 5.299 -11.102 1.00 91.69 86 HIS A O 1
ATOM 696 N N . ASP A 1 87 ? 6.546 5.238 -13.264 1.00 94.12 87 ASP A N 1
ATOM 697 C CA . ASP A 1 87 ? 5.289 5.974 -13.109 1.00 94.12 87 ASP A CA 1
ATOM 698 C C . ASP A 1 87 ? 4.352 5.371 -12.059 1.00 94.12 87 ASP A C 1
ATOM 700 O O . ASP A 1 87 ? 3.713 6.114 -11.319 1.00 94.12 87 ASP A O 1
ATOM 704 N N . ALA A 1 88 ? 4.292 4.040 -11.939 1.00 94.69 88 ALA A N 1
ATOM 705 C CA . ALA A 1 88 ? 3.483 3.394 -10.903 1.00 94.69 88 ALA A CA 1
ATOM 706 C C . ALA A 1 88 ? 3.924 3.774 -9.474 1.00 94.69 88 ALA A C 1
ATOM 708 O O . ALA A 1 88 ? 3.071 4.083 -8.642 1.00 94.69 88 ALA A O 1
ATOM 709 N N . GLY A 1 89 ? 5.233 3.836 -9.202 1.00 95.56 89 GLY A N 1
ATOM 710 C CA . GLY A 1 89 ? 5.749 4.290 -7.909 1.00 95.56 89 GLY A CA 1
ATOM 711 C C . GLY A 1 89 ? 5.438 5.755 -7.644 1.00 95.56 89 GLY A C 1
ATOM 712 O O . GLY A 1 89 ? 4.953 6.083 -6.566 1.00 95.56 89 GLY A O 1
ATOM 713 N N . LYS A 1 90 ? 5.605 6.623 -8.650 1.00 95.81 90 LYS A N 1
ATOM 714 C CA . LYS A 1 90 ? 5.251 8.051 -8.545 1.00 95.81 90 LYS A CA 1
ATOM 715 C C . LYS A 1 90 ? 3.760 8.269 -8.275 1.00 95.81 90 LYS A C 1
ATOM 717 O O . LYS A 1 90 ? 3.393 9.138 -7.489 1.00 95.81 90 LYS A O 1
ATOM 722 N N . LYS A 1 91 ? 2.884 7.474 -8.902 1.00 95.12 91 LYS A N 1
ATOM 723 C CA . LYS A 1 91 ? 1.435 7.508 -8.638 1.00 95.12 91 LYS A CA 1
ATOM 724 C C . LYS A 1 91 ? 1.121 7.118 -7.195 1.00 95.12 91 LYS A C 1
ATOM 726 O O . LYS A 1 91 ? 0.342 7.809 -6.545 1.00 95.12 91 LYS A O 1
ATOM 731 N N . LEU A 1 92 ? 1.728 6.037 -6.699 1.00 96.38 92 LEU A N 1
ATOM 732 C CA . LEU A 1 92 ? 1.535 5.588 -5.319 1.00 96.38 92 LEU A CA 1
ATOM 733 C C . LEU A 1 92 ? 2.097 6.602 -4.310 1.00 96.38 92 LEU A C 1
ATOM 735 O O . LEU A 1 92 ? 1.464 6.889 -3.298 1.00 96.38 92 LEU A O 1
ATOM 739 N N . GLU A 1 93 ? 3.250 7.200 -4.601 1.00 94.69 93 GLU A N 1
ATOM 740 C CA . GLU A 1 93 ? 3.835 8.285 -3.809 1.00 94.69 93 GLU A CA 1
ATOM 741 C C . GLU A 1 93 ? 2.895 9.493 -3.705 1.00 94.69 93 GLU A C 1
ATOM 743 O O . GLU A 1 93 ? 2.700 10.021 -2.610 1.00 94.69 93 GLU A O 1
ATOM 748 N N . GLY A 1 94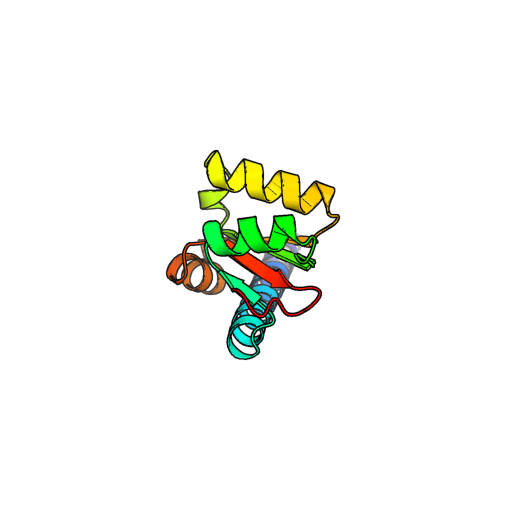 ? 2.237 9.869 -4.806 1.00 93.75 94 GLY A N 1
ATOM 749 C CA . GLY A 1 94 ? 1.283 10.980 -4.850 1.00 93.75 94 GLY A CA 1
ATOM 750 C C . GLY A 1 94 ? 0.073 10.838 -3.917 1.00 93.75 94 GLY A C 1
ATOM 751 O O . GLY A 1 94 ? -0.556 11.844 -3.596 1.00 93.75 94 GLY A O 1
ATOM 752 N N . ILE A 1 95 ? -0.234 9.624 -3.447 1.00 92.19 95 ILE A N 1
ATOM 753 C CA . ILE A 1 95 ? -1.309 9.347 -2.476 1.00 92.19 95 ILE A CA 1
ATOM 754 C C . ILE A 1 95 ? -0.776 8.972 -1.082 1.00 92.19 95 ILE A C 1
ATOM 756 O O . ILE A 1 95 ? -1.510 8.436 -0.257 1.00 92.19 95 ILE A O 1
ATOM 760 N N . GLY A 1 96 ? 0.500 9.253 -0.798 1.00 90.31 96 GLY A N 1
ATOM 761 C CA . GLY A 1 96 ? 1.123 9.008 0.508 1.00 90.31 96 GLY A CA 1
ATOM 762 C C . GLY A 1 96 ? 2.075 7.811 0.553 1.00 90.31 96 GLY A C 1
ATOM 763 O O . GLY A 1 96 ? 2.576 7.480 1.624 1.00 90.31 96 GLY A O 1
ATOM 764 N N . GLY A 1 97 ? 2.352 7.166 -0.585 1.00 93.56 97 GLY A N 1
ATOM 765 C CA . GLY A 1 97 ? 3.420 6.168 -0.704 1.00 93.56 97 GLY A CA 1
ATOM 766 C C . GLY A 1 97 ? 3.100 4.770 -0.191 1.00 93.56 97 GLY A C 1
ATOM 767 O O . GLY A 1 97 ? 3.957 3.887 -0.264 1.00 93.56 97 GLY A O 1
ATOM 768 N N . ILE A 1 98 ? 1.886 4.564 0.313 1.00 96.81 98 ILE A N 1
ATOM 769 C CA . ILE A 1 98 ? 1.400 3.280 0.800 1.00 96.81 98 ILE A CA 1
ATOM 770 C C . ILE A 1 98 ? -0.105 3.163 0.561 1.00 96.81 98 ILE A C 1
ATOM 772 O O . ILE A 1 98 ? -0.854 4.133 0.713 1.00 96.81 98 ILE A O 1
ATOM 776 N N . GLY A 1 99 ? -0.544 1.963 0.204 1.00 97.44 99 GLY A N 1
ATOM 777 C CA . GLY A 1 99 ? -1.951 1.624 0.053 1.00 97.44 99 GLY A CA 1
ATOM 778 C C . GLY A 1 99 ? -2.209 0.156 0.339 1.00 97.44 99 GLY A C 1
ATOM 779 O O . GLY A 1 99 ? -1.288 -0.658 0.334 1.00 97.44 99 GLY A O 1
ATOM 780 N N . ALA A 1 100 ? -3.464 -0.184 0.589 1.00 97.81 100 ALA A N 1
ATOM 781 C CA . ALA A 1 100 ? -3.889 -1.549 0.826 1.00 97.81 100 ALA A CA 1
ATOM 782 C C . ALA A 1 100 ? -5.177 -1.863 0.066 1.00 97.81 100 ALA A C 1
ATOM 784 O O . ALA A 1 100 ? -6.092 -1.044 0.020 1.00 97.81 100 ALA A O 1
ATOM 785 N N . ILE A 1 101 ? -5.255 -3.066 -0.494 1.00 97.75 101 ILE A N 1
ATOM 786 C CA . ILE A 1 101 ? -6.496 -3.654 -1.003 1.00 97.75 101 ILE A CA 1
ATOM 787 C C . ILE A 1 101 ? -7.097 -4.488 0.122 1.00 97.75 101 ILE A C 1
ATOM 789 O O . ILE A 1 101 ? -6.394 -5.269 0.770 1.00 97.75 101 ILE A O 1
ATOM 793 N N . LEU A 1 102 ? -8.393 -4.320 0.357 1.00 96.81 102 LEU A N 1
ATOM 794 C CA . LEU A 1 102 ? -9.114 -4.965 1.440 1.00 96.81 102 LEU A CA 1
ATOM 795 C C . LEU A 1 102 ? -9.719 -6.308 1.002 1.00 96.81 102 LEU A C 1
ATOM 797 O O . LEU A 1 102 ? -10.095 -6.509 -0.149 1.00 96.81 102 LEU A O 1
ATOM 801 N N . ARG A 1 103 ? -9.847 -7.235 1.951 1.00 94.44 103 ARG A N 1
ATOM 802 C CA . ARG A 1 103 ? -10.555 -8.519 1.823 1.00 94.44 103 ARG A C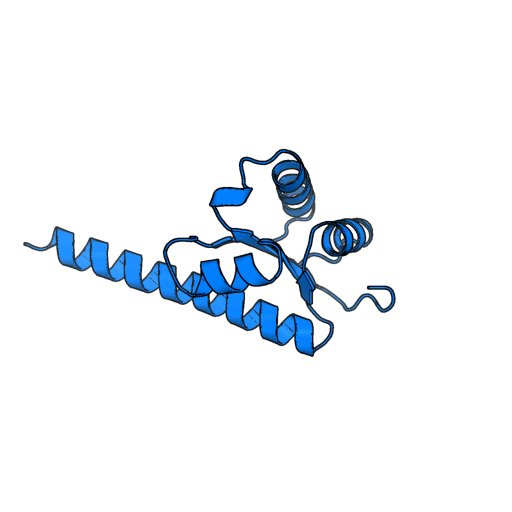A 1
ATOM 803 C C . ARG A 1 103 ? -12.068 -8.325 1.804 1.00 94.44 103 ARG A C 1
ATOM 805 O O . ARG A 1 103 ? -12.788 -9.108 1.195 1.00 94.44 103 ARG A O 1
ATOM 812 N N . PHE A 1 104 ? -12.532 -7.309 2.523 1.00 93.44 104 PHE A N 1
ATOM 813 C CA . PHE A 1 104 ? -13.922 -6.899 2.654 1.00 93.44 104 PHE A CA 1
ATOM 814 C C . PHE A 1 104 ? -13.967 -5.399 2.956 1.00 93.44 104 PHE A C 1
ATOM 816 O O . PHE A 1 104 ? -13.005 -4.837 3.480 1.00 93.44 104 PHE A O 1
ATOM 823 N N . LYS A 1 105 ? -15.077 -4.746 2.606 1.00 91.19 105 LYS A N 1
ATOM 824 C CA . LYS A 1 105 ? -15.248 -3.304 2.817 1.00 91.19 105 LYS A CA 1
ATOM 825 C C . LYS A 1 105 ? -15.360 -2.991 4.306 1.00 91.19 105 LYS A C 1
ATOM 827 O O . LYS A 1 105 ? -15.959 -3.761 5.055 1.00 91.19 105 LYS A O 1
ATOM 832 N N . ILE A 1 106 ? -14.807 -1.854 4.711 1.00 88.81 106 ILE A N 1
ATOM 833 C CA . ILE A 1 106 ? -14.969 -1.302 6.055 1.00 88.81 106 ILE A CA 1
ATOM 834 C C . ILE A 1 106 ? -15.727 0.011 5.886 1.00 88.81 106 ILE A C 1
ATOM 836 O O . ILE A 1 106 ? -15.179 0.959 5.337 1.00 88.81 106 ILE A O 1
ATOM 840 N N . ASP A 1 107 ? -16.976 0.066 6.348 1.00 78.88 107 ASP A N 1
ATOM 841 C CA . ASP A 1 107 ? -17.851 1.239 6.167 1.00 78.88 107 ASP A CA 1
ATOM 842 C C . ASP A 1 107 ? -17.400 2.477 6.972 1.00 78.88 107 ASP A C 1
ATOM 844 O O . ASP A 1 107 ? -17.928 3.571 6.795 1.00 78.88 107 ASP A O 1
ATOM 848 N N . GLU A 1 108 ? -16.428 2.314 7.870 1.00 71.19 108 GLU A N 1
ATOM 849 C CA . GLU A 1 108 ? -15.926 3.359 8.765 1.00 71.19 108 GLU A CA 1
ATOM 850 C C . GLU A 1 108 ? -14.547 3.928 8.360 1.00 71.19 108 GLU A C 1
ATOM 852 O O . GLU A 1 108 ? -13.833 4.456 9.228 1.00 71.19 108 GLU A O 1
ATOM 857 N N . LEU A 1 109 ? -14.137 3.751 7.098 1.00 72.19 109 LEU A N 1
ATOM 858 C CA . LEU A 1 109 ? -12.851 4.199 6.543 1.00 72.19 109 LEU A CA 1
ATOM 859 C C . LEU A 1 109 ? -13.006 5.238 5.432 1.00 72.19 109 LEU A C 1
ATOM 861 O O . LEU A 1 109 ? -13.966 5.129 4.640 1.00 72.19 109 LEU A O 1
#

Sequence (109 aa):
VKRGILEKAQKDLRISLETSAVERLFEGIIKNEGVYGIKAIEKALEYGAVNELLIVDQFLRKTEFEEITEKSREQRAIIHVISSEHDAGKKLEGIGGIGAILRFKIDEL